Protein AF-A0A2G0E7D4-F1 (afdb_monomer_lite)

Secondary structure (DSSP, 8-state):
-PPP----------PPPPPPSEEEEEEE-EEESSPPP-----BS----TTEEE--S-EEEEEE-HHHHHHH---PPPTTPPPSEEEE-BTTTEEEEEEESEETTEE-EEEEEEPPBTTBPPPPPEEEESSP--TTSSSTTS--SEEE-

InterPro domains:
  IPR013783 Immunoglobulin-like fold [G3DSA:2.60.40.10] (12-148)
  IPR032364 Gram-positive pilin subunit D1, N-terminal [PF16555] (21-148)

Sequence (148 aa):
LPFVLSLGTADVSAAVSPTPENVTVNLHKLKFTSAPENQINNGTELTFPNSEPLNGVEFNVYDITATYYPSKDTAVPADATPFASVTTSGEGLANLTLPGKSEGKDAVYVFVETPKPGVETSPNNVLSLPFYNPDSSDPDKPLDTIHL

Foldseek 3Di:
DDDDDDDDDDPPDPDQADWDQKAKEKEFDKDAPDDWDPDDFQQDDDDTPRIAADWFKKKFKFWCVVVCPVPVDPDDPPPTDGPDMWTQDDRNITIDMGGCDDPNHGIKMWIFIDDDPPDDTDPIDIDTPQRAHCPDPCRSHGHRGGYD

Radius of gyration: 20.42 Å; chains: 1; bounding box: 50×62×59 Å

Organism: Enterococcus faecium (NCBI:txid1352)

Structure (mmCIF, N/CA/C/O backbone):
data_AF-A0A2G0E7D4-F1
#
_entry.id   AF-A0A2G0E7D4-F1
#
loop_
_atom_site.group_PDB
_atom_site.id
_atom_site.type_symbol
_atom_site.label_atom_id
_atom_site.label_alt_id
_atom_site.label_comp_id
_atom_site.label_asym_id
_atom_site.label_entity_id
_atom_site.label_seq_id
_atom_site.pdbx_PDB_ins_code
_atom_site.Cartn_x
_atom_site.Cartn_y
_atom_site.Cartn_z
_atom_site.occupancy
_atom_site.B_iso_or_equiv
_atom_site.auth_seq_id
_atom_site.auth_comp_id
_atom_site.auth_asym_id
_atom_site.auth_atom_id
_atom_site.pdbx_PDB_model_num
ATOM 1 N N . LEU A 1 1 ? -27.228 44.329 42.911 1.00 39.59 1 LEU A N 1
ATOM 2 C CA . LEU A 1 1 ? -27.138 42.856 42.800 1.00 39.59 1 LEU A CA 1
ATOM 3 C C . LEU A 1 1 ? -25.695 42.505 42.464 1.00 39.59 1 LEU A C 1
ATOM 5 O O . LEU A 1 1 ? -25.215 43.071 41.487 1.00 39.59 1 LEU A O 1
ATOM 9 N N . PRO A 1 2 ? -24.989 41.648 43.218 1.00 41.00 2 PRO A N 1
ATOM 10 C CA . PRO A 1 2 ? -23.730 41.106 42.731 1.00 41.00 2 PRO A CA 1
ATOM 11 C C . PRO A 1 2 ? -24.021 39.965 41.745 1.00 41.00 2 PRO A C 1
ATOM 13 O O . PRO A 1 2 ? -24.869 39.112 42.003 1.00 41.00 2 PRO A O 1
ATOM 16 N N . PHE A 1 3 ? -23.336 39.980 40.605 1.00 36.31 3 PHE A N 1
ATOM 17 C CA . PHE A 1 3 ? -23.273 38.856 39.676 1.00 36.31 3 PHE A CA 1
ATOM 18 C C . PHE A 1 3 ? -22.213 37.869 40.176 1.00 36.31 3 PHE A C 1
ATOM 20 O O . PHE A 1 3 ? -21.084 38.266 40.457 1.00 36.31 3 PHE A O 1
ATOM 27 N N . VAL A 1 4 ? -22.568 36.589 40.270 1.00 39.38 4 VAL A N 1
ATOM 28 C CA . VAL A 1 4 ? -21.615 35.483 40.425 1.00 39.38 4 VAL A CA 1
ATOM 29 C C . VAL A 1 4 ? -21.319 34.921 39.039 1.00 39.38 4 VAL A C 1
ATOM 31 O O . VAL A 1 4 ? -22.223 34.444 38.357 1.00 39.38 4 VAL A O 1
ATOM 34 N N . LEU A 1 5 ? -20.055 35.001 38.621 1.00 43.09 5 LEU A N 1
ATOM 35 C CA . LEU A 1 5 ? -19.537 34.345 37.424 1.00 43.09 5 LEU A CA 1
ATOM 36 C C . LEU A 1 5 ? -19.079 32.936 37.827 1.00 43.09 5 LEU A C 1
ATOM 38 O O . LEU A 1 5 ? -18.101 32.787 38.557 1.00 43.09 5 LEU A O 1
ATOM 42 N N . SER A 1 6 ? -19.811 31.908 37.398 1.00 39.97 6 SER A N 1
ATOM 43 C CA . SER A 1 6 ? -19.392 30.512 37.549 1.00 39.97 6 SER A CA 1
ATOM 44 C C . SER A 1 6 ? -18.454 30.162 36.394 1.00 39.97 6 SER A C 1
ATOM 46 O O . SER A 1 6 ? -18.869 30.133 35.238 1.00 39.97 6 SER A O 1
ATOM 48 N N . LEU A 1 7 ? -17.176 29.944 36.706 1.00 54.06 7 LEU A N 1
ATOM 49 C CA . LEU A 1 7 ? -16.203 29.370 35.781 1.00 54.06 7 LEU A CA 1
ATOM 50 C C . LEU A 1 7 ? -16.359 27.847 35.839 1.00 54.06 7 LEU A C 1
ATOM 52 O O . LEU A 1 7 ? -15.856 27.203 36.757 1.00 54.06 7 LEU A O 1
ATOM 56 N N . GLY A 1 8 ? -17.113 27.285 34.895 1.00 48.03 8 GLY A N 1
ATOM 57 C CA . GLY A 1 8 ? -17.140 25.844 34.667 1.00 48.03 8 GLY A CA 1
ATOM 58 C C . GLY A 1 8 ? -15.841 25.410 33.997 1.00 48.03 8 GLY A C 1
ATOM 59 O O . GLY A 1 8 ? -15.474 25.952 32.954 1.00 48.03 8 GLY A O 1
ATOM 60 N N . THR A 1 9 ? -15.140 24.457 34.602 1.00 46.31 9 THR A N 1
ATOM 61 C CA . THR A 1 9 ? -13.996 23.767 34.004 1.00 46.31 9 THR A CA 1
ATOM 62 C C . THR A 1 9 ? -14.475 23.070 32.732 1.00 46.31 9 THR A C 1
ATOM 64 O O . THR A 1 9 ? -15.201 22.082 32.800 1.00 46.31 9 THR A O 1
ATOM 67 N N . ALA A 1 10 ? -14.142 23.615 31.565 1.00 50.78 10 ALA A N 1
ATOM 68 C CA . ALA A 1 10 ? -14.267 22.872 30.323 1.00 50.78 10 ALA A CA 1
ATOM 69 C C . ALA A 1 10 ? -13.091 21.893 30.280 1.00 50.78 10 ALA A C 1
ATOM 71 O O . ALA A 1 10 ? -11.944 22.318 30.131 1.00 50.78 10 ALA A O 1
ATOM 72 N N . ASP A 1 11 ? -13.365 20.601 30.446 1.00 47.34 11 ASP A N 1
ATOM 73 C CA . ASP A 1 11 ? -12.403 19.559 30.107 1.00 47.34 11 ASP A CA 1
ATOM 74 C C . ASP A 1 11 ? -12.159 19.640 28.596 1.00 47.34 11 ASP A C 1
ATOM 76 O O . ASP A 1 11 ? -12.950 19.161 27.782 1.00 47.34 11 ASP A O 1
ATOM 80 N N . VAL A 1 12 ? -11.081 20.318 28.203 1.00 45.56 12 VAL A N 1
ATOM 81 C CA . VAL A 1 12 ? -10.597 20.301 26.824 1.00 45.56 12 VAL A CA 1
ATOM 82 C C . VAL A 1 12 ? -9.963 18.931 26.609 1.00 45.56 12 VAL A C 1
ATOM 84 O O . VAL A 1 12 ? -8.772 18.735 26.833 1.00 45.56 12 VAL A O 1
ATOM 87 N N . SER A 1 13 ? -10.774 17.951 26.216 1.00 55.72 13 SER A N 1
ATOM 88 C CA . SER A 1 13 ? -10.249 16.727 25.620 1.00 55.72 13 SER A CA 1
ATOM 89 C C . SER A 1 13 ? -9.734 17.099 24.233 1.00 55.72 13 SER A C 1
ATOM 91 O O . SER A 1 13 ? -10.510 17.522 23.375 1.00 55.72 13 SER A O 1
ATOM 93 N N . ALA A 1 14 ? -8.420 17.008 24.027 1.00 54.78 14 ALA A N 1
ATOM 94 C CA . ALA A 1 14 ? -7.856 17.078 22.689 1.00 54.78 14 ALA A CA 1
ATOM 95 C C . ALA A 1 14 ? -8.485 15.943 21.869 1.00 54.78 14 ALA A C 1
ATOM 97 O O . ALA A 1 14 ? -8.293 14.766 22.179 1.00 54.78 14 ALA A O 1
ATOM 98 N N . ALA A 1 15 ? -9.296 16.294 20.872 1.00 60.03 15 ALA A N 1
ATOM 99 C CA . ALA A 1 15 ? -9.846 15.313 19.955 1.00 60.03 15 ALA A CA 1
ATOM 100 C C . ALA A 1 15 ? -8.676 14.694 19.182 1.00 60.03 15 ALA A C 1
ATOM 102 O O . ALA A 1 15 ? -7.974 15.397 18.460 1.00 60.03 15 ALA A O 1
ATOM 103 N N . VAL A 1 16 ? -8.450 13.391 19.356 1.00 64.19 16 VAL A N 1
ATOM 104 C CA . VAL A 1 16 ? -7.517 12.649 18.504 1.00 64.19 16 VAL A CA 1
ATOM 105 C C . VAL A 1 16 ? -8.074 12.690 17.084 1.00 64.19 16 VAL A C 1
ATOM 107 O O . VAL A 1 16 ? -9.242 12.349 16.875 1.00 64.19 16 VAL A O 1
ATOM 110 N N . SER A 1 17 ? -7.257 13.123 16.123 1.00 76.88 17 SER A N 1
ATOM 111 C CA . SER A 1 17 ? -7.624 13.108 14.707 1.00 76.88 17 SER A CA 1
ATOM 112 C C . SER A 1 17 ? -8.021 11.682 14.307 1.00 76.88 17 SER A C 1
ATOM 114 O O . SER A 1 17 ? -7.204 10.770 14.466 1.00 76.88 17 SER A O 1
ATOM 116 N N . PRO A 1 18 ? -9.259 11.452 13.835 1.00 86.56 18 PRO A N 1
ATOM 117 C CA . PRO A 1 18 ? -9.718 10.107 13.531 1.00 86.56 18 PRO A CA 1
ATOM 118 C C . PRO A 1 18 ? -8.976 9.550 12.316 1.00 86.56 18 PRO A C 1
ATOM 120 O O . PRO A 1 18 ? -8.569 10.298 11.426 1.00 86.56 18 PRO A O 1
ATOM 123 N N . THR A 1 19 ? -8.862 8.225 12.252 1.00 91.88 19 THR A N 1
ATOM 124 C CA . THR A 1 19 ? -8.425 7.517 11.045 1.00 91.88 19 THR A CA 1
ATOM 125 C C . THR A 1 19 ? -9.263 7.977 9.849 1.00 91.88 19 THR A C 1
ATOM 127 O O . THR A 1 19 ? -10.495 7.981 9.966 1.00 91.88 19 THR A O 1
ATOM 130 N N . PRO A 1 20 ? -8.643 8.363 8.716 1.00 95.75 20 PRO A N 1
ATOM 131 C CA . PRO A 1 20 ? -9.379 8.716 7.508 1.00 95.75 20 PRO A CA 1
ATOM 132 C C . PRO A 1 20 ? -10.326 7.586 7.100 1.00 95.75 20 PRO A C 1
ATOM 134 O O . PRO A 1 20 ? -9.986 6.419 7.258 1.00 95.75 20 PRO A O 1
ATOM 137 N N . GLU A 1 21 ? -11.506 7.903 6.564 1.00 96.94 21 GLU A N 1
ATOM 138 C CA . GLU A 1 21 ? -12.441 6.863 6.098 1.00 96.94 21 GLU A CA 1
ATOM 139 C C . GLU A 1 21 ? -11.817 6.017 4.981 1.00 96.94 21 GLU A C 1
ATOM 141 O O . GLU A 1 21 ? -11.975 4.799 4.953 1.00 96.94 21 GLU A O 1
ATOM 146 N N . ASN A 1 22 ? -11.057 6.671 4.103 1.00 97.81 22 ASN A N 1
ATOM 147 C CA . ASN A 1 22 ? -10.259 6.054 3.058 1.00 97.81 22 ASN A CA 1
ATOM 148 C C . ASN A 1 22 ? -8.897 6.747 2.984 1.00 97.81 22 ASN A C 1
ATOM 150 O O . ASN A 1 22 ? -8.802 7.949 3.239 1.00 97.81 22 ASN A O 1
ATOM 154 N N . VAL A 1 23 ? -7.874 6.001 2.579 1.00 98.06 23 VAL A N 1
ATOM 155 C CA . VAL A 1 23 ? -6.548 6.526 2.243 1.00 98.06 23 VAL A CA 1
ATOM 156 C C . VAL A 1 23 ? -6.222 6.230 0.785 1.00 98.06 23 VAL A C 1
ATOM 158 O O . VAL A 1 23 ? -6.562 5.169 0.257 1.00 98.06 23 VAL A O 1
ATOM 161 N N . THR A 1 24 ? -5.552 7.166 0.127 1.00 98.44 24 THR A N 1
ATOM 162 C CA . THR A 1 24 ? -4.931 6.951 -1.180 1.00 98.44 24 THR A CA 1
ATOM 163 C C . THR A 1 24 ? -3.527 6.415 -0.961 1.00 98.44 24 THR A C 1
ATOM 165 O O . THR A 1 24 ? -2.728 7.043 -0.271 1.00 98.44 24 THR A O 1
ATOM 168 N N . VAL A 1 25 ? -3.211 5.268 -1.553 1.00 98.50 25 VAL A N 1
ATOM 169 C CA . VAL A 1 25 ? -1.859 4.711 -1.550 1.00 98.50 25 VAL A CA 1
ATOM 170 C C . VAL A 1 25 ? -1.258 4.843 -2.941 1.00 98.50 25 VAL A C 1
ATOM 172 O O . VAL A 1 25 ? -1.853 4.420 -3.934 1.00 98.50 25 VAL A O 1
ATOM 175 N N . ASN A 1 26 ? -0.062 5.417 -2.984 1.00 98.12 26 ASN A N 1
ATOM 176 C CA . ASN A 1 26 ? 0.771 5.571 -4.165 1.00 98.12 26 ASN A CA 1
ATOM 177 C C . ASN A 1 26 ? 1.968 4.633 -4.011 1.00 98.12 26 ASN A C 1
ATOM 179 O O . ASN A 1 26 ? 2.905 4.956 -3.288 1.00 98.12 26 ASN A O 1
ATOM 183 N N . LEU A 1 27 ? 1.914 3.461 -4.643 1.00 97.88 27 LEU A N 1
ATOM 184 C CA . LEU A 1 27 ? 2.979 2.462 -4.572 1.00 97.88 27 LEU A CA 1
ATOM 185 C C . LEU A 1 27 ? 3.968 2.654 -5.726 1.00 97.88 27 LEU A C 1
ATOM 187 O O . LEU A 1 27 ? 3.591 2.502 -6.891 1.00 97.88 27 LEU A O 1
ATOM 191 N N . HIS A 1 28 ? 5.225 2.943 -5.400 1.00 97.19 28 HIS A N 1
ATOM 192 C CA . HIS A 1 28 ? 6.312 3.203 -6.341 1.00 97.19 28 HIS A CA 1
ATOM 193 C C . HIS A 1 28 ? 7.223 1.983 -6.449 1.00 97.19 28 HIS A C 1
ATOM 195 O O . HIS A 1 28 ? 8.039 1.702 -5.571 1.00 97.19 28 HIS A O 1
ATOM 201 N N . LYS A 1 29 ? 7.139 1.241 -7.557 1.00 96.25 29 LYS A N 1
ATOM 202 C CA . LYS A 1 29 ? 8.088 0.156 -7.822 1.00 96.25 29 LYS A CA 1
ATOM 203 C C . LYS A 1 29 ? 9.282 0.677 -8.594 1.00 96.25 29 LYS A C 1
ATOM 205 O O . LYS A 1 29 ? 9.180 1.069 -9.756 1.00 96.25 29 LYS A O 1
ATOM 210 N N . LEU A 1 30 ? 10.437 0.592 -7.952 1.00 94.19 30 LEU A N 1
ATOM 211 C CA . LEU A 1 30 ? 11.711 1.016 -8.508 1.00 94.19 30 LEU A CA 1
ATOM 212 C C . LEU A 1 30 ? 12.614 -0.192 -8.778 1.00 94.19 30 LEU A C 1
ATOM 214 O O . LEU A 1 30 ? 12.577 -1.201 -8.066 1.00 94.19 30 LEU A O 1
ATOM 218 N N . LYS A 1 31 ? 13.445 -0.084 -9.815 1.00 91.69 31 LYS A N 1
ATOM 219 C CA . LYS A 1 31 ? 14.638 -0.914 -10.007 1.00 91.69 31 LYS A CA 1
ATOM 220 C C . LYS A 1 31 ? 15.863 -0.089 -9.633 1.00 91.69 31 LYS A C 1
ATOM 222 O O . LYS A 1 31 ? 15.980 1.068 -10.028 1.00 91.69 31 LYS A O 1
ATOM 227 N N . PHE A 1 32 ? 16.782 -0.695 -8.895 1.00 90.19 32 PHE A N 1
ATOM 228 C CA . PHE A 1 32 ? 17.996 -0.039 -8.431 1.00 90.19 32 PHE A CA 1
ATOM 229 C C . PHE A 1 32 ? 19.210 -0.537 -9.208 1.00 90.19 32 PHE A C 1
ATOM 231 O O . PHE A 1 32 ? 19.381 -1.737 -9.411 1.00 90.19 32 PHE A O 1
ATOM 238 N N . THR A 1 33 ? 20.056 0.393 -9.645 1.00 86.50 33 THR A N 1
ATOM 239 C CA . THR A 1 33 ? 21.311 0.082 -10.358 1.00 86.50 33 THR A CA 1
ATOM 240 C C . THR A 1 33 ? 22.505 -0.096 -9.414 1.00 86.50 33 THR A C 1
ATOM 242 O O . THR A 1 33 ? 23.549 -0.609 -9.813 1.00 86.50 33 THR A O 1
ATOM 245 N N . SER A 1 34 ? 22.334 0.270 -8.143 1.00 86.25 34 SER A N 1
ATOM 246 C CA . SER A 1 34 ? 23.252 0.033 -7.026 1.00 86.25 34 SER A CA 1
ATOM 247 C C . SER A 1 34 ? 22.450 -0.206 -5.748 1.00 86.25 34 SER A C 1
ATOM 249 O O . SER A 1 34 ? 21.281 0.163 -5.696 1.00 86.25 34 SER A O 1
ATOM 251 N N . ALA A 1 35 ? 23.063 -0.759 -4.697 1.00 81.75 35 ALA A N 1
ATOM 252 C CA . ALA A 1 35 ? 22.395 -0.861 -3.398 1.00 81.75 35 ALA A CA 1
ATOM 253 C C . ALA A 1 35 ? 21.873 0.527 -2.960 1.00 81.75 35 ALA A C 1
ATOM 255 O O . ALA A 1 35 ? 22.664 1.478 -2.956 1.00 81.75 35 ALA A O 1
ATOM 256 N N . PRO A 1 36 ? 20.571 0.674 -2.656 1.00 81.62 36 PRO A N 1
ATOM 257 C CA . PRO A 1 36 ? 20.035 1.942 -2.192 1.00 81.62 36 PRO A CA 1
ATOM 258 C C . PRO A 1 36 ? 20.536 2.278 -0.791 1.00 81.62 36 PRO A C 1
ATOM 260 O O . PRO A 1 36 ? 20.904 1.397 -0.009 1.00 81.62 36 PRO A O 1
ATOM 263 N N . GLU A 1 37 ? 20.503 3.565 -0.457 1.00 83.50 37 GLU A N 1
ATOM 264 C CA . GLU A 1 37 ? 20.570 3.978 0.940 1.00 83.50 37 GLU A CA 1
ATOM 265 C C . GLU A 1 37 ? 19.369 3.417 1.703 1.00 83.50 37 GLU A C 1
ATOM 267 O O . GLU A 1 37 ? 18.283 3.241 1.147 1.00 83.50 37 GLU A O 1
ATOM 272 N N . ASN A 1 38 ? 19.562 3.142 2.991 1.00 83.31 38 ASN A N 1
ATOM 273 C CA . ASN A 1 38 ? 18.472 2.688 3.839 1.00 83.31 38 ASN A CA 1
ATOM 274 C C . ASN A 1 38 ? 17.544 3.875 4.140 1.00 83.31 38 ASN A C 1
ATOM 276 O O . ASN A 1 38 ? 17.775 4.622 5.090 1.00 83.31 38 ASN A O 1
ATOM 280 N N . GLN A 1 39 ? 16.533 4.067 3.295 1.00 85.50 39 GLN A N 1
ATOM 281 C CA . GLN A 1 39 ? 15.447 5.017 3.510 1.00 85.50 39 GLN A CA 1
ATOM 282 C C . GLN A 1 39 ? 14.180 4.246 3.869 1.00 85.50 39 GLN A C 1
ATOM 284 O O . GLN A 1 39 ? 13.837 3.253 3.229 1.00 85.50 39 GLN A O 1
ATOM 289 N N . ILE A 1 40 ? 13.503 4.700 4.920 1.00 88.75 40 ILE A N 1
ATOM 290 C CA . ILE A 1 40 ? 12.281 4.080 5.429 1.00 88.75 40 ILE A CA 1
ATOM 291 C C . ILE A 1 40 ? 11.089 4.834 4.851 1.00 88.75 40 ILE A C 1
ATOM 293 O O . ILE A 1 40 ? 11.051 6.063 4.906 1.00 88.75 40 ILE A O 1
ATOM 297 N N . ASN A 1 41 ? 10.096 4.094 4.359 1.00 92.25 41 ASN A N 1
ATOM 298 C CA . ASN A 1 41 ? 8.823 4.660 3.931 1.00 92.25 41 ASN A CA 1
ATOM 299 C C . ASN A 1 41 ? 8.165 5.422 5.093 1.00 92.25 41 ASN A C 1
ATOM 301 O O . ASN A 1 41 ? 7.782 4.834 6.103 1.00 92.25 41 ASN A O 1
ATOM 305 N N . ASN A 1 42 ? 8.033 6.738 4.939 1.00 94.31 42 ASN A N 1
ATOM 306 C CA . ASN A 1 42 ? 7.432 7.650 5.918 1.00 94.31 42 ASN A CA 1
ATOM 307 C C . ASN A 1 42 ? 6.090 8.228 5.424 1.00 94.31 42 ASN A C 1
ATOM 309 O O . ASN A 1 42 ? 5.596 9.220 5.960 1.00 94.31 42 ASN A O 1
ATOM 313 N N . GLY A 1 43 ? 5.523 7.637 4.368 1.00 94.94 43 GLY A N 1
ATOM 314 C CA . GLY A 1 43 ? 4.262 8.044 3.755 1.00 94.94 43 GLY A CA 1
ATOM 315 C C . GLY A 1 43 ? 4.341 9.280 2.855 1.00 94.94 43 GLY A C 1
ATOM 316 O O . GLY A 1 43 ? 3.360 9.574 2.177 1.00 94.94 43 GLY A O 1
ATOM 317 N N . THR A 1 44 ? 5.480 9.977 2.791 1.00 94.88 44 THR A N 1
ATOM 318 C CA . THR A 1 44 ? 5.710 11.066 1.823 1.00 94.88 44 THR A CA 1
ATOM 319 C C . THR A 1 44 ? 6.387 10.553 0.565 1.00 94.88 44 THR A C 1
ATOM 321 O O . THR A 1 44 ? 7.002 9.490 0.569 1.00 94.88 44 THR A O 1
ATOM 324 N N . GLU A 1 45 ? 6.275 11.307 -0.525 1.00 94.50 45 GLU A N 1
ATOM 325 C CA . GLU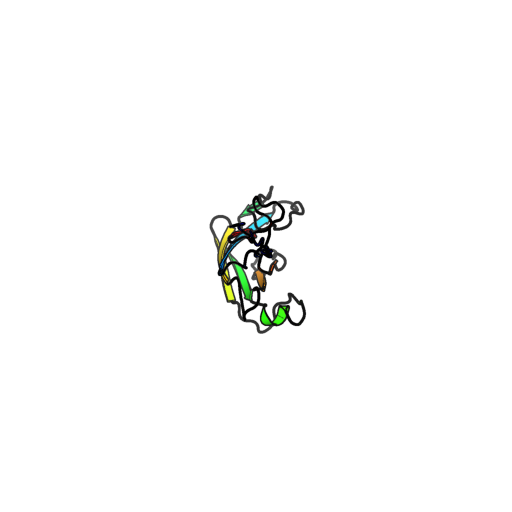 A 1 45 ? 6.989 10.982 -1.753 1.00 94.50 45 GLU A CA 1
ATOM 326 C C . GLU A 1 45 ? 8.504 11.124 -1.548 1.00 94.50 45 GLU A C 1
ATOM 328 O O . GLU A 1 45 ? 9.021 12.223 -1.336 1.00 94.50 45 GLU A O 1
ATOM 333 N N . LEU A 1 46 ? 9.211 9.994 -1.591 1.00 92.50 46 LEU A N 1
ATOM 334 C CA . LEU A 1 46 ? 10.661 9.924 -1.432 1.00 92.50 46 LEU A CA 1
ATOM 335 C C . LEU A 1 46 ? 11.354 9.860 -2.795 1.00 92.50 46 LEU A C 1
ATOM 337 O O . LEU A 1 46 ? 10.859 9.253 -3.742 1.00 92.50 46 LEU A O 1
ATOM 341 N N . THR A 1 47 ? 12.544 10.454 -2.884 1.00 92.00 47 THR A N 1
ATOM 342 C CA . THR A 1 47 ? 13.407 10.338 -4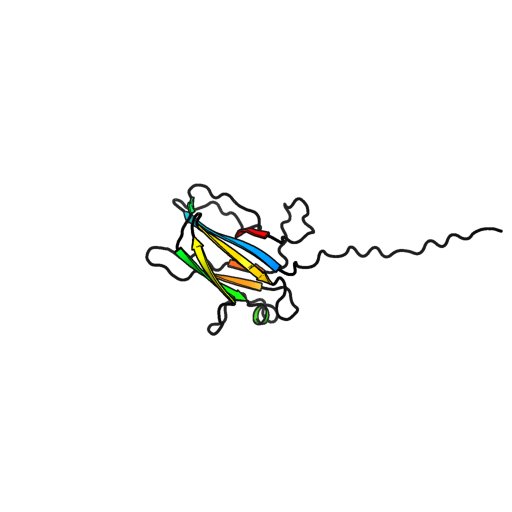.066 1.00 92.00 47 THR A CA 1
ATOM 343 C C . THR A 1 47 ? 14.557 9.385 -3.787 1.00 92.00 47 THR A C 1
ATOM 345 O O . THR A 1 47 ? 15.346 9.588 -2.865 1.00 92.00 47 THR A O 1
ATOM 348 N N . PHE A 1 48 ? 14.699 8.393 -4.658 1.00 90.62 48 PHE A N 1
ATOM 349 C CA . PHE A 1 48 ? 15.733 7.377 -4.560 1.00 90.62 48 PHE A CA 1
ATOM 350 C C . PHE A 1 48 ? 16.773 7.545 -5.680 1.00 90.62 48 PHE A C 1
ATOM 352 O O . PHE A 1 48 ? 16.455 7.314 -6.851 1.00 90.62 48 PHE A O 1
ATOM 359 N N . PRO A 1 49 ? 18.024 7.937 -5.375 1.00 90.06 49 PRO A N 1
ATOM 360 C CA . PRO A 1 49 ? 19.063 8.056 -6.393 1.00 90.06 49 PRO A CA 1
ATOM 361 C C . PRO A 1 49 ? 19.419 6.689 -6.994 1.00 90.06 49 PRO A C 1
ATOM 363 O O . PRO A 1 49 ? 19.272 5.651 -6.350 1.00 90.06 49 PRO A O 1
ATOM 366 N N . ASN A 1 50 ? 19.923 6.694 -8.234 1.00 91.31 50 ASN A N 1
ATOM 367 C CA . ASN A 1 50 ? 20.324 5.487 -8.979 1.00 91.31 50 ASN A CA 1
ATOM 368 C C . ASN A 1 50 ? 19.192 4.461 -9.167 1.00 91.31 50 ASN A C 1
ATOM 370 O O . ASN A 1 50 ? 19.447 3.262 -9.350 1.00 91.31 50 ASN A O 1
ATOM 374 N N . SER A 1 51 ? 17.952 4.944 -9.123 1.00 93.19 51 SER A N 1
ATOM 375 C CA . SER A 1 51 ? 16.751 4.161 -9.347 1.00 93.19 51 SER A CA 1
ATOM 376 C C . SER A 1 51 ? 16.058 4.581 -10.640 1.00 93.19 51 SER A C 1
ATOM 378 O O . SER A 1 51 ? 16.191 5.711 -11.110 1.00 93.19 51 SER A O 1
ATOM 380 N N . GLU A 1 52 ? 15.325 3.646 -11.225 1.00 94.62 52 GLU A N 1
ATOM 381 C CA . GLU A 1 52 ? 14.443 3.889 -12.358 1.00 94.62 52 GLU A CA 1
ATOM 382 C C . GLU A 1 52 ? 13.085 3.242 -12.069 1.00 94.62 52 GLU A C 1
ATOM 384 O O . GLU A 1 52 ? 13.034 2.194 -11.415 1.00 94.62 52 GLU A O 1
ATOM 389 N N . PRO A 1 53 ? 11.985 3.792 -12.595 1.00 96.50 53 PRO A N 1
ATOM 390 C CA . PRO A 1 53 ? 10.691 3.150 -12.470 1.00 96.50 53 PRO A CA 1
ATOM 391 C C . PRO A 1 53 ? 10.623 1.756 -13.098 1.00 96.50 53 PRO A C 1
ATOM 393 O O . PRO A 1 53 ? 11.209 1.496 -14.155 1.00 96.50 53 PRO A O 1
ATOM 396 N N . LEU A 1 54 ? 9.860 0.857 -12.474 1.00 95.81 54 LEU A N 1
ATOM 397 C CA . LEU A 1 54 ? 9.653 -0.506 -12.949 1.00 95.81 54 LEU A CA 1
ATOM 398 C C . LEU A 1 54 ? 8.163 -0.825 -13.122 1.00 95.81 54 LEU A C 1
ATOM 400 O O . LEU A 1 54 ? 7.415 -1.030 -12.167 1.00 95.81 54 LEU A O 1
ATOM 404 N N . ASN A 1 55 ? 7.760 -0.937 -14.386 1.00 96.94 55 ASN A N 1
ATOM 405 C CA . ASN A 1 55 ? 6.383 -1.205 -14.794 1.00 96.94 55 ASN A CA 1
ATOM 406 C C . ASN A 1 55 ? 6.060 -2.699 -14.926 1.00 96.94 55 ASN A C 1
ATOM 408 O O . ASN A 1 55 ? 6.929 -3.559 -15.125 1.00 96.94 55 ASN A O 1
ATOM 412 N N . GLY A 1 56 ? 4.761 -2.991 -14.919 1.00 96.62 56 GLY A N 1
ATOM 413 C CA . GLY A 1 56 ? 4.205 -4.318 -15.133 1.00 96.62 56 GLY A CA 1
ATOM 414 C C . GLY A 1 56 ? 4.526 -5.278 -13.994 1.00 96.62 56 GLY A C 1
ATOM 415 O O . GLY A 1 56 ? 4.712 -6.463 -14.267 1.00 96.62 56 GLY A O 1
ATOM 416 N N . VAL A 1 57 ? 4.727 -4.768 -12.778 1.00 97.50 57 VAL A N 1
ATOM 417 C CA . VAL A 1 57 ? 4.854 -5.570 -11.558 1.00 97.50 57 VAL A CA 1
ATOM 418 C C . VAL A 1 57 ? 3.496 -5.570 -10.878 1.00 97.50 57 VAL A C 1
ATOM 420 O O . VAL A 1 57 ? 2.907 -4.508 -10.682 1.00 97.50 57 VAL A O 1
ATOM 423 N N . GLU A 1 58 ? 2.984 -6.755 -10.574 1.00 97.81 58 GLU A N 1
ATOM 424 C CA . GLU A 1 58 ? 1.701 -6.914 -9.900 1.00 97.81 58 GLU A CA 1
ATOM 425 C C . GLU A 1 58 ? 1.907 -7.026 -8.390 1.00 97.81 58 GLU A C 1
ATOM 427 O O . GLU A 1 58 ? 2.806 -7.727 -7.928 1.00 97.81 58 GLU A O 1
ATOM 432 N N . PHE A 1 59 ? 1.048 -6.348 -7.637 1.00 98.25 59 PHE A N 1
ATOM 433 C CA . PHE A 1 59 ? 0.949 -6.453 -6.193 1.00 98.25 59 PHE A CA 1
ATOM 434 C C . PHE A 1 59 ? -0.444 -6.926 -5.809 1.00 98.25 59 PHE A C 1
ATOM 436 O O . PHE A 1 59 ? -1.444 -6.329 -6.211 1.00 98.25 59 PHE A O 1
ATOM 443 N N . ASN A 1 60 ? -0.490 -7.965 -4.983 1.00 98.25 60 ASN A N 1
ATOM 444 C CA . ASN A 1 60 ? -1.688 -8.389 -4.280 1.00 98.25 60 ASN A CA 1
ATOM 445 C C . ASN A 1 60 ? -1.712 -7.727 -2.903 1.00 98.25 60 ASN A C 1
ATOM 447 O O . ASN A 1 60 ? -0.752 -7.829 -2.138 1.00 98.25 60 ASN A O 1
ATOM 451 N N . VAL A 1 61 ? -2.807 -7.037 -2.601 1.00 98.56 61 VAL A N 1
ATOM 452 C CA . VAL A 1 61 ? -3.010 -6.320 -1.343 1.00 98.56 61 VAL A CA 1
ATOM 453 C C . VAL A 1 61 ? -4.019 -7.090 -0.513 1.00 98.56 61 VAL A C 1
ATOM 455 O O . VAL A 1 61 ? -5.146 -7.313 -0.953 1.00 98.56 61 VAL A O 1
ATOM 458 N N . TYR A 1 62 ? -3.617 -7.500 0.682 1.00 98.69 62 TYR A N 1
ATOM 459 C CA . TYR A 1 62 ? -4.435 -8.291 1.594 1.00 98.69 62 TYR A CA 1
ATOM 460 C C . TYR A 1 62 ? -4.831 -7.447 2.793 1.00 98.69 62 TYR A C 1
ATOM 462 O O . TYR A 1 62 ? -3.965 -6.862 3.438 1.00 98.69 62 TYR A O 1
ATOM 470 N N . ASP A 1 63 ? -6.123 -7.410 3.105 1.00 98.50 63 ASP A N 1
ATOM 471 C CA . ASP A 1 63 ? -6.608 -6.922 4.392 1.00 98.50 63 ASP A CA 1
ATOM 472 C C . ASP A 1 63 ? -6.411 -8.026 5.437 1.00 98.50 63 ASP A C 1
ATOM 474 O O . ASP A 1 63 ? -7.062 -9.069 5.381 1.00 98.50 63 ASP A O 1
ATOM 478 N N . ILE A 1 64 ? -5.488 -7.810 6.371 1.00 98.19 64 ILE A N 1
ATOM 479 C CA . ILE A 1 64 ? -5.178 -8.756 7.448 1.00 98.19 64 ILE A CA 1
ATOM 480 C C . ILE A 1 64 ? -5.733 -8.287 8.794 1.00 98.19 64 ILE A C 1
ATOM 482 O O . ILE A 1 64 ? -5.324 -8.783 9.840 1.00 98.19 64 ILE A O 1
ATOM 486 N N . THR A 1 65 ? -6.655 -7.324 8.813 1.00 98.12 65 THR A N 1
ATOM 487 C CA . THR A 1 65 ? -7.145 -6.703 10.054 1.00 98.12 65 THR A CA 1
ATOM 488 C C . THR A 1 65 ? -7.699 -7.737 11.038 1.00 98.12 65 THR A C 1
ATOM 490 O O . THR A 1 65 ? -7.369 -7.712 12.230 1.00 98.12 65 THR A O 1
ATOM 493 N N . ALA A 1 66 ? -8.475 -8.699 10.536 1.00 96.38 66 ALA A N 1
ATOM 494 C CA . ALA A 1 66 ? -9.078 -9.763 11.334 1.00 96.38 66 ALA A CA 1
ATOM 495 C C . ALA A 1 66 ? -8.032 -10.632 12.057 1.00 96.38 66 ALA A C 1
ATOM 497 O O . ALA A 1 66 ? -8.205 -10.977 13.229 1.00 96.38 66 ALA A O 1
ATOM 498 N N . THR A 1 67 ? -6.927 -10.964 11.381 1.00 96.25 67 THR A N 1
ATOM 499 C CA . THR A 1 67 ? -5.861 -11.822 11.920 1.00 96.25 67 THR A CA 1
ATOM 500 C C . THR A 1 67 ? -4.818 -11.036 12.707 1.00 96.25 67 THR A C 1
ATOM 502 O O . THR A 1 67 ? -4.321 -11.533 13.716 1.00 96.25 67 THR A O 1
ATOM 505 N N . TYR A 1 68 ? -4.545 -9.787 12.325 1.00 97.56 68 TYR A N 1
ATOM 506 C CA . TYR A 1 68 ? -3.557 -8.928 12.969 1.00 97.56 68 TYR A CA 1
ATOM 507 C C . TYR A 1 68 ? -3.928 -8.588 14.413 1.00 97.56 68 TYR A C 1
ATOM 509 O O . TYR A 1 68 ? -3.082 -8.629 15.299 1.00 97.56 68 TYR A O 1
ATOM 517 N N . TYR A 1 69 ? -5.175 -8.221 14.715 1.00 96.62 69 TYR A N 1
ATOM 518 C CA . TYR A 1 69 ? -5.488 -7.764 16.077 1.00 96.62 69 TYR A CA 1
ATOM 519 C C . TYR A 1 69 ? -5.373 -8.842 17.165 1.00 96.62 69 TYR A C 1
ATOM 521 O O . TYR A 1 69 ? -4.904 -8.499 18.253 1.00 96.62 69 TYR A O 1
ATOM 529 N N . PRO A 1 70 ? -5.787 -10.099 16.926 1.00 96.00 70 PRO A N 1
ATOM 530 C CA . PRO A 1 70 ? -5.605 -11.174 17.894 1.00 96.00 70 PRO A CA 1
ATOM 531 C C . PRO A 1 70 ? -4.142 -11.573 18.141 1.00 96.00 70 PRO A C 1
ATOM 533 O O . PRO A 1 70 ? -3.810 -11.902 19.277 1.00 96.00 70 PRO A O 1
ATOM 536 N N . SER A 1 71 ? -3.278 -11.561 17.116 1.00 95.38 71 SER A N 1
ATOM 537 C CA . SER A 1 71 ? -1.922 -12.146 17.199 1.00 95.38 71 SER A CA 1
ATOM 538 C C . SER A 1 71 ? -0.770 -11.156 17.023 1.00 95.38 71 SER A C 1
ATOM 540 O O . SER A 1 71 ? 0.353 -11.460 17.416 1.00 95.38 71 SER A O 1
ATOM 542 N N . LYS A 1 72 ? -1.034 -9.985 16.436 1.00 95.31 72 LYS A N 1
ATOM 543 C CA . LYS A 1 72 ? -0.040 -9.026 15.921 1.00 95.31 72 LYS A CA 1
ATOM 544 C C . LYS A 1 72 ? 0.873 -9.599 14.836 1.00 95.31 72 LYS A C 1
ATOM 546 O O . LYS A 1 72 ? 1.916 -9.017 14.549 1.00 95.31 72 LYS A O 1
ATOM 551 N N . ASP A 1 73 ? 0.457 -10.702 14.221 1.00 95.44 73 ASP A N 1
ATOM 552 C CA . ASP A 1 73 ? 1.134 -11.303 13.079 1.00 95.44 73 ASP A CA 1
ATOM 553 C C . ASP A 1 73 ? 0.812 -10.523 11.799 1.00 95.44 73 ASP A C 1
ATOM 555 O O . ASP A 1 73 ? -0.319 -10.081 11.588 1.00 95.44 73 ASP A O 1
ATOM 559 N N . THR A 1 74 ? 1.823 -10.346 10.957 1.00 96.12 74 THR A N 1
ATOM 560 C CA . THR A 1 74 ? 1.723 -9.677 9.657 1.00 96.12 74 THR A CA 1
ATOM 561 C C . THR A 1 74 ? 1.801 -10.657 8.489 1.00 96.12 74 THR A C 1
ATOM 563 O O . THR A 1 74 ? 1.790 -10.241 7.330 1.00 96.12 74 THR A O 1
ATOM 566 N N . ALA A 1 75 ? 1.875 -11.961 8.766 1.00 96.25 75 ALA A N 1
ATOM 567 C CA . ALA A 1 75 ? 1.779 -12.987 7.746 1.00 96.25 75 ALA A CA 1
ATOM 568 C C . ALA A 1 75 ? 0.408 -12.949 7.054 1.00 96.25 75 ALA A C 1
ATOM 570 O O . ALA A 1 75 ? -0.643 -12.861 7.692 1.00 96.25 75 ALA A O 1
ATOM 571 N N . VAL A 1 76 ? 0.428 -13.066 5.727 1.00 96.50 76 VAL A N 1
ATOM 572 C CA . VAL A 1 76 ? -0.787 -13.267 4.934 1.00 96.50 76 VAL A CA 1
ATOM 573 C C . VAL A 1 76 ? -1.228 -14.727 5.097 1.00 96.50 76 VAL A C 1
ATOM 575 O O . VAL A 1 76 ? -0.420 -15.623 4.831 1.00 96.50 76 VAL A O 1
ATOM 578 N N . PRO A 1 77 ? -2.475 -15.002 5.529 1.00 93.44 77 PRO A N 1
ATOM 579 C CA . PRO A 1 77 ? -2.993 -16.366 5.598 1.00 93.44 77 PRO A CA 1
ATOM 580 C C . PRO A 1 77 ? -2.941 -17.059 4.231 1.00 93.44 77 PRO A C 1
ATOM 582 O O . PRO A 1 77 ? -3.208 -16.438 3.206 1.00 93.44 77 PRO A O 1
ATOM 585 N N . ALA A 1 78 ? -2.615 -18.353 4.207 1.00 92.38 78 ALA A N 1
ATOM 586 C CA . ALA A 1 78 ? -2.397 -19.095 2.959 1.00 92.38 78 ALA A CA 1
ATOM 587 C C . ALA A 1 78 ? -3.640 -19.174 2.049 1.00 92.38 78 ALA A C 1
ATOM 589 O O . ALA A 1 78 ? -3.509 -19.359 0.842 1.00 92.38 78 ALA A O 1
ATOM 590 N N . ASP A 1 79 ? -4.831 -19.056 2.629 1.00 93.06 79 ASP A N 1
ATOM 591 C CA . ASP A 1 79 ? -6.137 -19.088 1.973 1.00 93.06 79 ASP A CA 1
ATOM 592 C C . ASP A 1 79 ? -6.781 -17.698 1.833 1.00 93.06 79 ASP A C 1
ATOM 594 O O . ASP A 1 79 ? -7.925 -17.592 1.385 1.00 93.06 79 ASP A O 1
ATOM 598 N N . ALA A 1 80 ? -6.063 -16.627 2.190 1.00 95.12 80 ALA A N 1
ATOM 599 C CA . ALA A 1 80 ? -6.566 -15.270 2.044 1.00 95.12 80 ALA A CA 1
ATOM 600 C C . ALA A 1 80 ? -6.765 -14.913 0.566 1.00 95.12 80 ALA A C 1
ATOM 602 O O . ALA A 1 80 ? -5.907 -15.152 -0.285 1.00 95.12 80 ALA A O 1
ATOM 603 N N . THR A 1 81 ? -7.891 -14.276 0.261 1.00 96.81 81 THR A N 1
ATOM 604 C CA . THR A 1 81 ? -8.125 -13.652 -1.042 1.00 96.81 81 THR A CA 1
ATOM 605 C C . THR A 1 81 ? -7.602 -12.217 -1.024 1.00 96.81 81 THR A C 1
ATOM 607 O O . THR A 1 81 ? -7.878 -11.509 -0.049 1.00 96.81 81 THR A O 1
ATOM 610 N N . PRO A 1 82 ? -6.907 -11.746 -2.075 1.00 97.75 82 PRO A N 1
ATOM 611 C CA . PRO A 1 82 ? -6.534 -10.340 -2.176 1.00 97.75 82 PRO A CA 1
ATOM 612 C C . PRO A 1 82 ? -7.772 -9.445 -2.063 1.00 97.75 82 PRO A C 1
ATOM 614 O O . PRO A 1 82 ? -8.788 -9.694 -2.712 1.00 97.75 82 PRO A O 1
ATOM 617 N N . PHE A 1 83 ? -7.673 -8.391 -1.258 1.00 97.62 83 PHE A N 1
ATOM 618 C CA . PHE A 1 83 ? -8.648 -7.302 -1.251 1.00 97.62 83 PHE A CA 1
ATOM 619 C C . PHE A 1 83 ? -8.613 -6.557 -2.591 1.00 97.62 83 PHE A C 1
ATOM 621 O O . PHE A 1 83 ? -9.652 -6.220 -3.156 1.00 97.62 83 PHE A O 1
ATOM 628 N N . ALA A 1 84 ? -7.405 -6.333 -3.110 1.00 97.94 84 ALA A N 1
ATOM 629 C CA . ALA A 1 84 ? -7.172 -5.725 -4.409 1.00 97.94 84 ALA A CA 1
ATOM 630 C C . ALA A 1 84 ? -5.905 -6.293 -5.057 1.00 97.94 84 ALA A C 1
ATOM 632 O O . ALA A 1 84 ? -4.973 -6.709 -4.366 1.00 97.94 84 ALA A O 1
ATOM 633 N N . SER A 1 85 ? -5.856 -6.235 -6.384 1.00 97.69 85 SER A N 1
ATOM 634 C CA . SER A 1 85 ? -4.653 -6.500 -7.174 1.00 97.69 85 SER A CA 1
ATOM 635 C C . SER A 1 85 ? -4.396 -5.295 -8.068 1.00 97.69 85 SER A C 1
ATOM 637 O O . SER A 1 85 ? -5.311 -4.809 -8.736 1.00 97.69 85 SER A O 1
ATOM 639 N N . VAL A 1 86 ? -3.164 -4.795 -8.070 1.00 97.69 86 VAL A N 1
ATOM 640 C CA . VAL A 1 86 ? -2.764 -3.623 -8.859 1.00 97.69 86 VAL A CA 1
ATOM 641 C C . VAL A 1 86 ? -1.481 -3.905 -9.620 1.00 97.69 86 VAL A C 1
ATOM 643 O O . VAL A 1 86 ? -0.640 -4.678 -9.170 1.00 97.69 86 VAL A O 1
ATOM 646 N N . THR A 1 87 ? -1.312 -3.270 -10.777 1.00 97.88 87 THR A N 1
ATOM 647 C CA . THR A 1 87 ? -0.109 -3.416 -11.602 1.00 97.88 87 THR A CA 1
ATOM 648 C C . THR A 1 87 ? 0.534 -2.059 -11.823 1.00 97.88 87 THR A C 1
ATOM 650 O O . THR A 1 87 ? -0.146 -1.107 -12.205 1.00 97.88 87 THR A O 1
ATOM 653 N N . THR A 1 88 ? 1.847 -1.971 -11.619 1.00 98.12 88 THR A N 1
ATOM 654 C CA . THR A 1 88 ? 2.583 -0.724 -11.831 1.00 98.12 88 THR A CA 1
ATOM 655 C C . THR A 1 88 ? 2.630 -0.331 -13.303 1.00 98.12 88 THR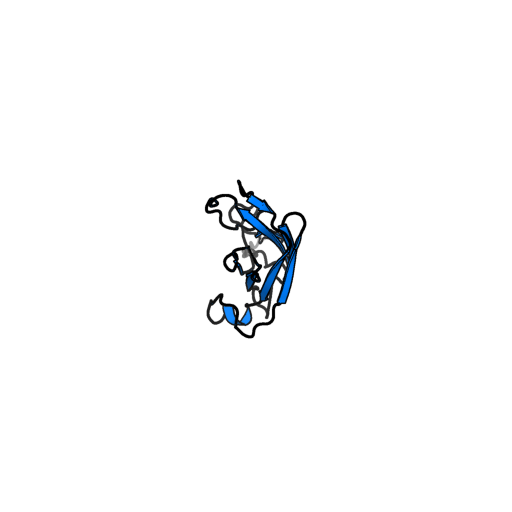 A C 1
ATOM 657 O O . THR A 1 88 ? 2.775 -1.175 -14.193 1.00 98.12 88 THR A O 1
ATOM 660 N N . SER A 1 89 ? 2.523 0.964 -13.586 1.00 97.69 89 SER A N 1
ATOM 661 C CA . SER A 1 89 ? 2.552 1.495 -14.950 1.00 97.69 89 SER A CA 1
ATOM 662 C C . SER A 1 89 ? 3.142 2.906 -15.002 1.00 97.69 89 SER A C 1
ATOM 664 O O . SER A 1 89 ? 3.280 3.566 -13.974 1.00 97.69 89 SER A O 1
ATOM 666 N N . GLY A 1 90 ? 3.510 3.359 -16.207 1.00 96.12 90 GLY A N 1
ATOM 667 C CA . GLY A 1 90 ? 4.070 4.695 -16.425 1.00 96.12 90 GLY A CA 1
ATOM 668 C C . GLY A 1 90 ? 5.373 4.913 -15.657 1.00 96.12 90 GLY A C 1
ATOM 669 O O . GLY A 1 90 ? 6.420 4.397 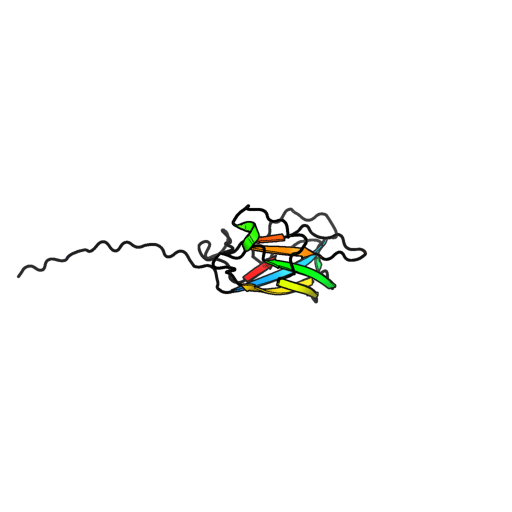-16.045 1.00 96.12 90 GLY A O 1
ATOM 670 N N . GLU A 1 91 ? 5.292 5.666 -14.567 1.00 95.94 91 GLU A N 1
ATOM 671 C CA . GLU A 1 91 ? 6.398 5.971 -13.656 1.00 95.94 91 GLU A CA 1
ATOM 672 C C . GLU A 1 91 ? 6.553 4.904 -12.562 1.00 95.94 91 GLU A C 1
ATOM 674 O O . GLU A 1 91 ? 6.950 5.203 -11.442 1.00 95.94 91 GLU A O 1
ATOM 679 N N . GLY A 1 92 ? 6.288 3.628 -12.875 1.00 96.88 92 GLY A N 1
ATOM 680 C CA . GLY A 1 92 ? 6.408 2.540 -11.898 1.00 96.88 92 GLY A CA 1
ATOM 681 C C . GLY A 1 92 ? 5.349 2.618 -10.802 1.00 96.88 92 GLY A C 1
ATOM 682 O O . GLY A 1 92 ? 5.518 2.015 -9.746 1.00 96.88 92 GLY A O 1
ATOM 683 N N . LEU A 1 93 ? 4.257 3.340 -11.060 1.00 97.75 93 LEU A N 1
ATOM 684 C CA . LEU A 1 93 ? 3.253 3.698 -10.072 1.00 97.75 93 LEU A CA 1
ATOM 685 C C . LEU A 1 93 ? 2.050 2.758 -10.143 1.00 97.75 93 LEU A C 1
ATOM 687 O O . LEU A 1 93 ? 1.567 2.423 -11.230 1.00 97.75 93 LEU A O 1
ATOM 691 N N . ALA A 1 94 ? 1.544 2.37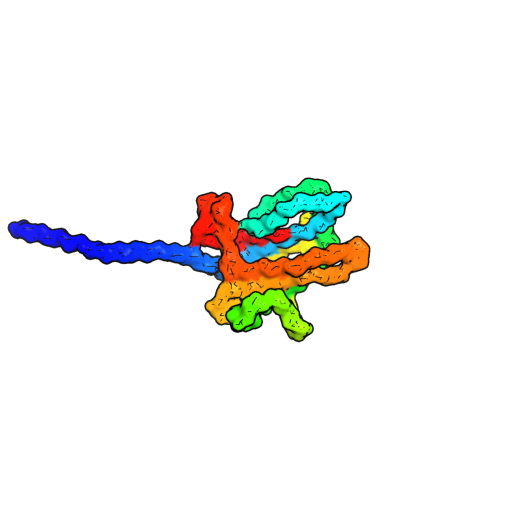1 -8.979 1.00 97.81 94 ALA A N 1
ATOM 692 C CA . ALA A 1 94 ? 0.219 1.797 -8.811 1.00 97.81 94 ALA A CA 1
ATOM 693 C C . ALA A 1 94 ? -0.552 2.600 -7.756 1.00 97.81 94 ALA A C 1
ATOM 695 O O . ALA A 1 94 ? -0.078 2.780 -6.635 1.00 97.81 94 ALA A O 1
ATOM 696 N N . ASN A 1 95 ? -1.746 3.074 -8.114 1.00 96.44 95 ASN A N 1
ATOM 697 C CA . ASN A 1 95 ? -2.619 3.813 -7.206 1.00 96.44 95 ASN A CA 1
ATOM 698 C C . ASN A 1 95 ? -3.777 2.930 -6.757 1.00 96.44 95 ASN A C 1
ATOM 700 O O . ASN A 1 95 ? -4.382 2.221 -7.563 1.00 96.44 95 ASN A O 1
ATOM 704 N N . LEU A 1 96 ? -4.117 3.016 -5.478 1.00 97.06 96 LEU A N 1
ATOM 705 C CA . LEU A 1 96 ? -5.283 2.355 -4.915 1.00 97.06 96 LEU A CA 1
ATOM 706 C C . LEU A 1 96 ? -5.859 3.165 -3.761 1.00 97.06 96 LEU A C 1
ATOM 708 O O . LEU A 1 96 ? -5.146 3.887 -3.069 1.00 97.06 96 LEU A O 1
ATOM 712 N N . THR A 1 97 ? -7.159 3.014 -3.547 1.00 98.38 97 THR A N 1
ATOM 713 C CA . THR A 1 97 ? -7.857 3.568 -2.389 1.00 98.38 97 THR A CA 1
ATOM 714 C C . THR A 1 97 ? -8.180 2.429 -1.435 1.00 98.38 97 THR A C 1
ATOM 716 O O . THR A 1 97 ? -8.787 1.438 -1.842 1.00 98.38 97 THR A O 1
ATOM 719 N N . LEU A 1 98 ? -7.761 2.565 -0.180 1.00 98.50 98 LEU A N 1
ATOM 720 C CA . LEU A 1 98 ? -7.971 1.570 0.866 1.00 98.50 98 LEU A CA 1
ATOM 721 C C . LEU A 1 98 ? -8.868 2.142 1.969 1.00 98.50 98 LEU A C 1
ATOM 723 O O . LEU A 1 98 ? -8.638 3.278 2.391 1.00 98.50 98 LEU A O 1
ATOM 727 N N . PRO A 1 99 ? -9.853 1.380 2.471 1.00 98.50 99 PRO A N 1
ATOM 728 C CA . PRO A 1 99 ? -10.593 1.755 3.670 1.00 98.50 99 PRO A CA 1
ATOM 729 C C . PRO A 1 99 ? -9.658 1.972 4.866 1.00 98.50 99 PRO A C 1
ATOM 731 O O . PRO A 1 99 ? -8.770 1.170 5.135 1.00 98.50 99 PRO A O 1
ATOM 734 N N . GLY A 1 100 ? -9.873 3.037 5.636 1.00 98.12 100 GLY A N 1
ATOM 735 C CA . GLY A 1 100 ? -9.113 3.263 6.869 1.00 98.12 100 GLY A CA 1
ATOM 736 C C . GLY A 1 100 ? -9.520 2.343 8.015 1.00 98.12 100 GLY A C 1
ATOM 737 O O . GLY A 1 100 ? -8.768 2.148 8.971 1.00 98.12 100 GLY A O 1
ATOM 738 N N . LYS A 1 101 ? -10.715 1.758 7.911 1.00 97.88 101 LYS A N 1
ATOM 739 C CA . LYS A 1 101 ? -11.266 0.813 8.873 1.00 97.88 101 LYS A CA 1
ATOM 740 C C . LYS A 1 101 ? -11.659 -0.484 8.182 1.00 97.88 101 LYS A C 1
ATOM 742 O O . LYS A 1 101 ? -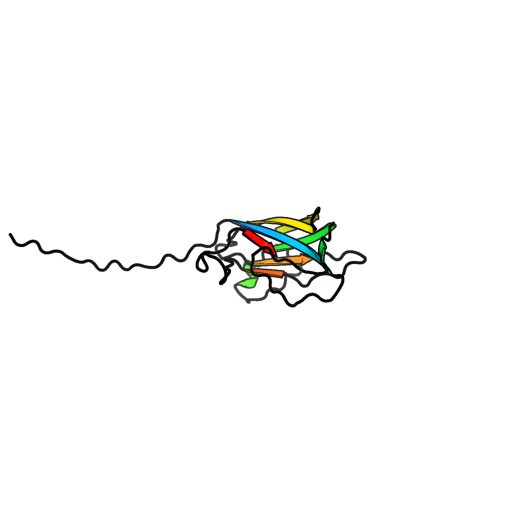12.258 -0.460 7.111 1.00 97.88 101 LYS A O 1
ATOM 747 N N . SER A 1 102 ? -11.427 -1.594 8.867 1.00 97.94 102 SER A N 1
ATOM 748 C CA . SER A 1 102 ? -11.935 -2.913 8.504 1.00 97.94 102 SER A CA 1
ATOM 749 C C . SER A 1 102 ? -12.418 -3.625 9.762 1.00 97.94 102 SER A C 1
ATOM 751 O O . SER A 1 102 ? -11.816 -3.497 10.827 1.00 97.94 102 SER A O 1
ATOM 753 N N . GLU A 1 103 ? -13.578 -4.278 9.688 1.00 94.38 103 GLU A N 1
ATOM 754 C CA . GLU A 1 103 ? -14.228 -4.931 10.840 1.00 94.38 103 GLU A CA 1
ATOM 755 C C . GLU A 1 103 ? -14.364 -4.032 12.093 1.00 94.38 103 GLU A C 1
ATOM 757 O O . GLU A 1 103 ? -14.277 -4.480 13.237 1.00 94.38 103 GLU A O 1
ATOM 762 N N . GLY A 1 104 ? -14.555 -2.723 11.889 1.00 95.50 104 GLY A N 1
ATOM 763 C CA . GLY A 1 104 ? -14.665 -1.734 12.969 1.00 95.50 104 GLY A CA 1
ATOM 764 C C . GLY A 1 104 ? -13.341 -1.364 13.652 1.00 95.50 104 GLY A C 1
ATOM 765 O O . GLY A 1 104 ? -13.348 -0.579 14.603 1.00 95.50 104 GLY A O 1
ATOM 766 N N . LYS A 1 105 ? -12.205 -1.882 13.177 1.00 97.44 105 LYS A N 1
ATOM 767 C CA . LYS A 1 105 ? -10.854 -1.563 13.659 1.00 97.44 105 LYS A CA 1
ATOM 768 C C . LYS A 1 105 ? -10.064 -0.798 12.610 1.00 97.44 105 LYS A C 1
ATOM 770 O O . LYS A 1 105 ? -10.490 -0.728 11.463 1.00 97.44 105 LYS A O 1
ATOM 775 N N . ASP A 1 106 ? -8.950 -0.190 13.006 1.00 98.31 106 ASP A N 1
ATOM 776 C CA . ASP A 1 106 ? -8.054 0.429 12.031 1.00 98.31 106 ASP A CA 1
ATOM 777 C C . ASP A 1 106 ? -7.455 -0.640 11.131 1.00 98.31 106 ASP A C 1
ATOM 779 O O . ASP A 1 106 ? -7.010 -1.686 11.604 1.00 98.31 106 ASP A O 1
ATOM 783 N N . ALA A 1 107 ? -7.535 -0.409 9.827 1.00 98.62 107 ALA A N 1
ATOM 784 C CA . ALA A 1 107 ? -7.207 -1.443 8.870 1.00 98.62 107 ALA A CA 1
ATOM 785 C C . ALA A 1 107 ? -5.694 -1.695 8.814 1.00 98.62 107 ALA A C 1
ATOM 787 O O . ALA A 1 107 ? -4.882 -0.772 8.941 1.00 98.62 107 ALA A O 1
ATOM 788 N N . VAL A 1 108 ? -5.321 -2.957 8.604 1.00 98.56 108 VAL A N 1
ATOM 789 C CA . VAL A 1 108 ? -3.933 -3.374 8.391 1.00 98.56 108 VAL A CA 1
ATOM 790 C C . VAL A 1 108 ? -3.839 -4.140 7.084 1.00 98.56 108 VAL A C 1
ATOM 792 O O . VAL A 1 108 ? -4.487 -5.171 6.911 1.00 98.56 108 VAL A O 1
ATOM 795 N N . TYR A 1 109 ? -3.005 -3.640 6.178 1.00 98.62 109 TYR A N 1
ATOM 796 C CA . TYR A 1 109 ? -2.821 -4.188 4.842 1.00 98.62 109 TYR A CA 1
ATOM 797 C C . TYR A 1 109 ? -1.412 -4.732 4.643 1.00 98.62 109 TYR A C 1
ATOM 799 O O . TYR A 1 109 ? -0.444 -4.158 5.141 1.00 98.62 109 TYR A O 1
ATOM 807 N N . VAL A 1 110 ? -1.289 -5.804 3.862 1.00 98.56 110 VAL A N 1
ATOM 808 C CA . VAL A 1 110 ? -0.001 -6.328 3.393 1.00 98.56 110 VAL A CA 1
ATOM 809 C C . VAL A 1 110 ? 0.040 -6.295 1.874 1.00 98.56 110 VAL A C 1
ATOM 811 O O . VAL A 1 110 ? -0.852 -6.825 1.216 1.00 98.56 110 VAL A O 1
ATOM 814 N N . PHE A 1 111 ? 1.092 -5.698 1.326 1.00 98.38 111 PHE A N 1
ATOM 815 C CA . PHE A 1 111 ? 1.372 -5.641 -0.102 1.00 98.38 111 PHE A CA 1
ATOM 816 C C . PHE A 1 111 ? 2.382 -6.729 -0.439 1.00 98.38 111 PHE A C 1
ATOM 818 O O . PHE A 1 111 ? 3.512 -6.708 0.055 1.00 98.38 111 PHE A O 1
ATOM 825 N N . VAL A 1 112 ? 1.969 -7.672 -1.278 1.00 97.56 112 VAL A N 1
ATOM 826 C CA . VAL A 1 112 ? 2.778 -8.816 -1.698 1.00 97.56 112 VAL A CA 1
ATOM 827 C C . VAL A 1 112 ? 3.026 -8.712 -3.194 1.00 97.56 112 VAL A C 1
ATOM 829 O O . VAL A 1 112 ? 2.081 -8.718 -3.983 1.00 97.56 112 VAL A O 1
ATOM 832 N N . GLU A 1 113 ? 4.294 -8.618 -3.584 1.00 97.50 113 GLU A N 1
ATOM 833 C CA . GLU A 1 113 ? 4.689 -8.631 -4.992 1.00 97.50 113 GLU A CA 1
ATOM 834 C C . GLU A 1 113 ? 4.500 -10.029 -5.591 1.00 97.50 113 GLU A C 1
ATOM 836 O O . GLU A 1 113 ? 4.973 -11.029 -5.044 1.00 97.50 113 GLU A O 1
ATOM 841 N N . THR A 1 114 ? 3.840 -10.106 -6.743 1.00 95.75 114 THR A N 1
ATOM 842 C CA . THR A 1 114 ? 3.759 -11.344 -7.519 1.00 95.75 114 THR A CA 1
ATOM 843 C C . THR A 1 114 ? 5.087 -11.563 -8.261 1.00 95.75 114 THR A C 1
ATOM 845 O O . THR A 1 114 ? 5.527 -10.666 -8.988 1.00 95.75 114 THR A O 1
ATOM 848 N N . PRO A 1 115 ? 5.731 -12.745 -8.148 1.00 93.81 115 PRO A N 1
ATOM 849 C CA . PRO A 1 115 ? 6.993 -13.019 -8.829 1.00 93.81 115 PRO A CA 1
ATOM 850 C C . PRO A 1 115 ? 6.925 -12.789 -10.341 1.00 93.81 115 PRO A C 1
ATOM 852 O O . PRO A 1 115 ? 6.018 -13.271 -11.022 1.00 93.81 115 PRO A O 1
ATOM 855 N N . LYS A 1 116 ? 7.941 -12.110 -10.880 1.00 90.19 116 LYS A N 1
ATOM 856 C CA . LYS A 1 116 ? 8.072 -11.810 -12.309 1.00 90.19 116 LYS A CA 1
ATOM 857 C C . LYS A 1 116 ? 9.441 -12.266 -12.830 1.00 90.19 116 LYS A C 1
ATOM 859 O O . LYS A 1 116 ? 10.455 -11.964 -12.204 1.00 90.19 116 LYS A O 1
ATOM 864 N N . PRO A 1 117 ? 9.523 -12.963 -13.982 1.00 90.75 117 PRO A N 1
ATOM 865 C CA . PRO A 1 117 ? 10.804 -13.393 -14.540 1.00 90.75 117 PRO A CA 1
ATOM 866 C C . PRO A 1 117 ? 11.792 -12.234 -14.717 1.00 90.75 117 PRO A C 1
ATOM 868 O O . PRO A 1 117 ? 11.459 -11.212 -15.317 1.00 90.75 117 PRO A O 1
ATOM 871 N N . GLY A 1 118 ? 13.015 -12.412 -14.213 1.00 88.00 118 GLY A N 1
ATOM 872 C CA . GLY A 1 118 ? 14.077 -11.405 -14.297 1.00 88.00 118 GLY A CA 1
ATOM 873 C C . GLY A 1 118 ? 13.939 -10.236 -13.316 1.00 88.00 118 GLY A C 1
ATOM 874 O O . GLY A 1 118 ? 14.710 -9.285 -13.419 1.00 88.00 118 GLY A O 1
ATOM 875 N N . VAL A 1 119 ? 12.988 -10.297 -12.380 1.00 88.00 119 VAL A N 1
ATOM 876 C CA . VAL A 1 119 ? 12.793 -9.299 -11.325 1.00 88.00 119 VAL A CA 1
ATOM 877 C C . VAL A 1 119 ? 12.843 -10.001 -9.972 1.00 88.00 119 VAL A C 1
ATOM 879 O O . VAL A 1 119 ? 12.112 -10.961 -9.734 1.00 88.00 119 VAL A O 1
ATOM 882 N N . GLU A 1 120 ? 13.720 -9.530 -9.092 1.00 87.44 120 GLU A N 1
ATOM 883 C CA . GLU A 1 120 ? 13.712 -9.934 -7.688 1.00 87.44 120 GLU A CA 1
ATOM 884 C C . GLU A 1 120 ? 12.584 -9.201 -6.955 1.00 87.44 120 GLU A C 1
ATOM 886 O O . GLU A 1 120 ? 12.409 -7.988 -7.116 1.00 87.44 120 GLU A O 1
ATOM 891 N N . THR A 1 121 ? 11.806 -9.950 -6.177 1.00 88.69 121 THR A N 1
ATOM 892 C CA . THR A 1 121 ? 10.669 -9.410 -5.433 1.00 88.69 121 THR A CA 1
ATOM 893 C C . THR A 1 121 ? 11.134 -8.564 -4.260 1.00 88.69 121 THR A C 1
ATOM 895 O O . THR A 1 121 ? 12.037 -8.956 -3.518 1.00 88.69 121 THR A O 1
ATOM 898 N N . SER A 1 122 ? 10.455 -7.445 -4.040 1.00 87.38 122 SER A N 1
ATOM 899 C CA . SER A 1 122 ? 10.569 -6.678 -2.808 1.00 87.38 122 SER A CA 1
ATOM 900 C C . SER A 1 122 ? 10.036 -7.485 -1.610 1.00 87.38 122 SER A C 1
ATOM 902 O O . SER A 1 122 ? 9.130 -8.307 -1.774 1.00 87.38 122 SER A O 1
ATOM 904 N N . PRO A 1 123 ? 10.552 -7.250 -0.389 1.00 90.62 123 PRO A N 1
ATOM 905 C CA . PRO A 1 123 ? 9.909 -7.737 0.826 1.00 90.62 123 PRO A CA 1
ATOM 906 C C . PRO A 1 123 ? 8.460 -7.247 0.923 1.00 90.62 123 PRO A C 1
ATOM 908 O O . PRO A 1 123 ? 8.119 -6.184 0.401 1.00 90.62 123 PRO A O 1
ATOM 911 N N . ASN A 1 124 ? 7.622 -7.997 1.639 1.00 94.94 124 ASN A N 1
ATOM 912 C CA . ASN A 1 124 ? 6.248 -7.579 1.895 1.00 94.94 124 ASN A CA 1
ATOM 913 C C . ASN A 1 124 ? 6.229 -6.250 2.661 1.00 94.94 124 ASN A C 1
ATOM 915 O O . ASN A 1 124 ? 6.879 -6.125 3.701 1.00 94.94 124 ASN A O 1
ATOM 919 N N . ASN A 1 125 ? 5.428 -5.294 2.190 1.00 95.38 125 ASN A N 1
ATOM 920 C CA . ASN A 1 125 ? 5.171 -4.055 2.920 1.00 95.38 125 ASN A CA 1
ATOM 921 C C . ASN A 1 125 ? 3.908 -4.207 3.762 1.00 95.38 125 ASN A C 1
ATOM 923 O O . ASN A 1 125 ? 2.899 -4.710 3.273 1.00 95.38 125 ASN A O 1
ATOM 927 N N . VAL A 1 126 ? 3.950 -3.744 5.010 1.00 97.44 126 VAL A N 1
ATOM 928 C CA . VAL A 1 126 ? 2.799 -3.747 5.920 1.00 97.44 126 VAL A CA 1
ATOM 929 C C . VAL A 1 126 ? 2.396 -2.306 6.197 1.00 97.44 126 VAL A C 1
ATOM 931 O O . VAL A 1 126 ? 3.210 -1.519 6.675 1.00 97.44 126 VAL A O 1
ATOM 934 N N . LEU A 1 127 ? 1.139 -1.968 5.927 1.00 97.88 127 LEU A N 1
ATOM 935 C CA . LEU A 1 127 ? 0.553 -0.666 6.218 1.00 97.88 127 LEU A CA 1
ATOM 936 C C . LEU A 1 127 ? -0.493 -0.821 7.319 1.00 97.88 127 LEU A C 1
ATOM 938 O O . LEU A 1 127 ? -1.570 -1.358 7.078 1.00 97.88 127 LEU A O 1
ATOM 942 N N . SER A 1 128 ? -0.182 -0.332 8.517 1.00 97.31 128 SER A N 1
ATOM 943 C CA . SER A 1 128 ? -1.163 -0.178 9.592 1.00 97.31 128 SER A CA 1
ATOM 944 C C . SER A 1 128 ? -1.704 1.243 9.566 1.00 97.31 128 SER A C 1
ATOM 946 O O . SER A 1 128 ? -0.927 2.196 9.602 1.00 97.31 128 SER A O 1
ATOM 948 N N . LEU A 1 129 ? -3.025 1.384 9.535 1.00 98.06 129 LEU A N 1
ATOM 949 C CA . LEU A 1 129 ? -3.692 2.674 9.655 1.00 98.06 129 LEU A CA 1
ATOM 950 C C . LEU A 1 129 ? -4.079 2.945 11.120 1.00 98.06 129 LEU A C 1
ATOM 952 O O . LEU A 1 129 ? -4.116 2.005 11.919 1.00 98.06 129 LEU A O 1
ATOM 956 N N . PRO A 1 130 ? -4.348 4.211 11.493 1.00 97.38 130 PRO A N 1
ATOM 957 C CA . PRO A 1 130 ? -3.926 5.425 10.784 1.00 97.38 130 PRO A CA 1
ATOM 958 C C . PRO A 1 130 ? -2.396 5.530 10.675 1.00 97.38 130 PRO A C 1
ATOM 960 O O . PRO A 1 130 ? -1.678 5.099 11.575 1.00 97.38 130 PRO A O 1
ATOM 963 N N . PHE A 1 131 ? -1.898 6.126 9.588 1.00 96.62 131 PHE A N 1
ATOM 964 C CA . PHE A 1 131 ? -0.465 6.350 9.384 1.00 96.62 131 PHE A CA 1
ATOM 965 C C . PHE A 1 131 ? -0.116 7.818 9.642 1.00 96.62 131 PHE A C 1
ATOM 967 O O . PHE A 1 131 ? -0.685 8.708 9.011 1.00 96.62 131 PHE A O 1
ATOM 974 N N . TYR A 1 132 ? 0.822 8.073 10.551 1.00 95.38 132 TYR A N 1
ATOM 975 C CA . TYR A 1 132 ? 1.303 9.416 10.885 1.00 95.38 132 TYR A CA 1
ATOM 976 C C . TYR A 1 132 ? 2.730 9.597 10.385 1.00 95.38 132 TYR A C 1
ATOM 978 O O . TYR A 1 132 ? 3.524 8.656 10.417 1.00 95.38 132 TYR A O 1
ATOM 986 N N . ASN A 1 133 ? 3.071 10.820 9.989 1.00 94.25 133 ASN A N 1
ATOM 987 C CA . ASN A 1 133 ? 4.452 11.201 9.734 1.00 94.25 133 ASN A CA 1
ATOM 988 C C . ASN A 1 133 ? 4.886 12.251 10.774 1.00 94.25 133 ASN A C 1
ATOM 990 O O . ASN A 1 133 ? 4.335 13.352 10.759 1.00 94.25 133 ASN A O 1
ATOM 994 N N . PRO A 1 134 ? 5.858 11.950 11.657 1.00 92.00 134 PRO A N 1
ATOM 995 C CA . PRO A 1 134 ? 6.329 12.898 12.671 1.00 92.00 134 PRO A CA 1
ATOM 996 C C . PRO A 1 134 ? 7.022 14.135 12.078 1.00 92.00 134 PRO A C 1
ATOM 998 O O . PRO A 1 134 ? 7.101 15.160 12.749 1.00 92.00 134 PRO A O 1
ATOM 1001 N N . ASP A 1 135 ? 7.479 14.055 10.827 1.00 91.44 135 ASP A N 1
ATOM 1002 C CA . ASP A 1 135 ? 8.120 15.151 10.094 1.00 91.44 135 ASP A CA 1
ATOM 1003 C C . ASP A 1 135 ? 7.116 15.952 9.234 1.00 91.44 135 ASP A C 1
ATOM 1005 O O . ASP A 1 135 ? 7.496 16.869 8.503 1.00 91.44 135 ASP A O 1
ATOM 1009 N N . SER A 1 136 ? 5.822 15.612 9.303 1.00 90.44 136 SER A N 1
ATOM 1010 C CA . SER A 1 136 ? 4.725 16.360 8.677 1.00 90.44 136 SER A CA 1
ATOM 1011 C C . SER A 1 136 ? 4.607 17.775 9.251 1.00 90.44 136 SER A C 1
ATOM 1013 O O . SER A 1 136 ? 4.924 18.027 10.412 1.00 90.44 136 SER A O 1
ATOM 1015 N N . SER A 1 137 ? 4.039 18.701 8.469 1.00 89.56 137 SER A N 1
ATOM 1016 C CA . SER A 1 137 ? 3.624 20.018 8.977 1.00 89.56 137 SER A CA 1
ATOM 1017 C C . SER A 1 137 ? 2.558 19.936 10.078 1.00 89.56 137 SER A C 1
ATOM 1019 O O . SER A 1 137 ? 2.372 20.895 10.821 1.00 89.56 137 SER A O 1
ATOM 1021 N N . ASP A 1 138 ? 1.840 18.814 10.140 1.00 91.19 138 ASP A N 1
ATOM 1022 C CA . ASP A 1 138 ? 0.845 18.488 11.160 1.00 91.19 138 ASP A CA 1
ATOM 1023 C C . ASP A 1 138 ? 1.050 17.021 11.599 1.00 91.19 138 ASP A C 1
ATOM 1025 O O . ASP A 1 138 ? 0.470 16.112 10.996 1.00 91.19 138 ASP A O 1
ATOM 1029 N N . PRO A 1 139 ? 1.956 16.757 12.560 1.00 91.88 139 PRO A N 1
ATOM 1030 C CA . PRO A 1 139 ? 2.349 15.398 12.947 1.00 91.88 139 PRO A CA 1
ATOM 1031 C C . PRO A 1 139 ? 1.271 14.649 13.745 1.00 91.88 139 PRO A C 1
ATOM 1033 O O . PRO A 1 139 ? 1.296 13.420 13.800 1.00 91.88 139 PRO A O 1
ATOM 1036 N N . ASP A 1 140 ? 0.300 15.368 14.316 1.00 91.88 140 ASP A N 1
ATOM 1037 C CA . ASP A 1 140 ? -0.829 14.798 15.064 1.00 91.88 140 ASP A CA 1
ATOM 1038 C C . ASP A 1 140 ? -2.030 14.466 14.156 1.00 91.88 140 ASP A C 1
ATOM 1040 O O . ASP A 1 140 ? -3.075 13.979 14.612 1.00 91.88 140 ASP A O 1
ATOM 1044 N N . LYS A 1 141 ? -1.898 14.711 12.848 1.00 93.31 141 LYS A N 1
ATOM 1045 C CA . LYS A 1 141 ? -2.904 14.391 11.840 1.00 93.31 141 LYS A CA 1
ATOM 1046 C C . LYS A 1 141 ? -2.454 13.196 10.992 1.00 93.31 141 LYS A C 1
ATOM 1048 O O . LYS A 1 141 ? -1.357 13.220 10.434 1.00 93.31 141 LYS A O 1
ATOM 1053 N N . PRO A 1 142 ? -3.293 12.154 10.853 1.00 96.06 142 PRO A N 1
ATOM 1054 C CA . PRO A 1 142 ? -2.959 11.026 10.001 1.00 96.06 142 PRO A CA 1
ATOM 1055 C C . PRO A 1 142 ? -2.979 11.434 8.528 1.00 96.06 142 PRO A C 1
ATOM 1057 O O . PRO A 1 142 ? -3.773 12.283 8.111 1.00 96.06 142 PRO A O 1
ATOM 1060 N N . LEU A 1 143 ? -2.114 10.802 7.739 1.00 96.62 143 LEU A N 1
ATOM 1061 C CA . LEU A 1 143 ? -2.045 11.010 6.301 1.00 96.62 143 LEU A CA 1
ATOM 1062 C C . LEU A 1 143 ? -3.266 10.390 5.611 1.00 96.62 143 LEU A C 1
ATOM 1064 O O . LEU A 1 143 ? -3.657 9.260 5.902 1.00 96.62 143 LEU A O 1
ATOM 1068 N N . ASP A 1 144 ? -3.846 11.131 4.672 1.00 96.38 144 ASP A N 1
ATOM 1069 C CA . ASP A 1 144 ? -4.887 10.665 3.750 1.00 96.38 144 ASP A CA 1
ATOM 1070 C C . ASP A 1 144 ? -4.301 10.149 2.426 1.00 96.38 144 ASP A C 1
ATOM 1072 O O . ASP A 1 144 ? -4.944 9.367 1.728 1.00 96.38 144 ASP A O 1
ATOM 1076 N N . THR A 1 145 ? -3.071 10.550 2.104 1.00 97.56 145 THR A N 1
ATOM 1077 C CA . THR A 1 145 ? -2.283 10.089 0.961 1.00 97.56 145 THR A CA 1
ATOM 1078 C C . THR A 1 145 ? -0.943 9.561 1.453 1.00 97.56 145 THR A C 1
ATOM 1080 O O . THR A 1 145 ? -0.227 10.257 2.168 1.00 97.56 145 THR A O 1
ATOM 1083 N N . ILE A 1 146 ? -0.612 8.326 1.083 1.00 98.25 146 ILE A N 1
ATOM 1084 C CA . ILE A 1 146 ? 0.546 7.589 1.589 1.00 98.25 146 ILE A CA 1
ATOM 1085 C C . ILE A 1 146 ? 1.348 7.071 0.399 1.00 98.25 146 ILE A C 1
ATOM 1087 O O . ILE A 1 146 ? 0.831 6.324 -0.430 1.00 98.25 146 ILE A O 1
ATOM 1091 N N . HIS A 1 147 ? 2.615 7.458 0.319 1.00 97.44 147 HIS A N 1
ATOM 1092 C CA . HIS A 1 147 ? 3.557 6.963 -0.681 1.00 97.44 147 HIS A CA 1
ATOM 1093 C C . HIS A 1 147 ? 4.396 5.825 -0.087 1.00 97.44 147 HIS A C 1
ATOM 1095 O O . HIS A 1 147 ? 4.888 5.945 1.040 1.00 97.44 147 HIS A O 1
ATOM 1101 N N . LEU A 1 148 ? 4.517 4.727 -0.840 1.00 94.50 148 LEU A N 1
ATOM 1102 C CA . LEU A 1 148 ? 5.233 3.501 -0.470 1.00 94.50 148 LEU A CA 1
ATOM 1103 C C . LEU A 1 148 ? 6.215 3.064 -1.553 1.00 94.50 148 LEU A C 1
ATOM 1105 O O . LEU A 1 148 ? 5.908 3.308 -2.741 1.00 94.50 148 LEU A O 1
#

pLDDT: mean 89.6, std 15.28, range [36.31, 98.69]